Protein AF-A0A7W0P0L6-F1 (afdb_monomer_lite)

Structure (mmCIF, N/CA/C/O backbone):
data_AF-A0A7W0P0L6-F1
#
_entry.id   AF-A0A7W0P0L6-F1
#
loop_
_atom_site.group_PDB
_atom_site.id
_atom_site.type_symbol
_atom_site.label_atom_id
_atom_site.label_alt_id
_atom_site.label_comp_id
_atom_site.label_asym_id
_atom_site.label_entity_id
_atom_site.label_seq_id
_atom_site.pdbx_PDB_ins_code
_atom_site.Cartn_x
_atom_site.Cartn_y
_atom_site.Cartn_z
_atom_site.occupancy
_atom_site.B_iso_or_equiv
_atom_site.auth_seq_id
_atom_site.auth_comp_id
_atom_site.auth_asym_id
_atom_site.auth_atom_id
_atom_site.pdbx_PDB_model_num
ATOM 1 N N . MET A 1 1 ? 26.040 3.432 40.371 1.00 41.19 1 MET A N 1
ATOM 2 C CA . MET A 1 1 ? 26.484 3.345 38.963 1.00 41.19 1 MET A CA 1
ATOM 3 C C . MET A 1 1 ? 25.654 4.321 38.148 1.00 41.19 1 MET A C 1
ATOM 5 O O . MET A 1 1 ? 24.469 4.091 37.972 1.00 41.19 1 MET A O 1
ATOM 9 N N . ALA A 1 2 ? 26.236 5.458 37.769 1.00 37.06 2 ALA A N 1
ATOM 10 C CA . ALA A 1 2 ? 25.543 6.513 37.036 1.00 37.06 2 ALA A CA 1
ATOM 11 C C . ALA A 1 2 ? 25.665 6.261 35.528 1.00 37.06 2 ALA A C 1
ATOM 13 O O . ALA A 1 2 ? 26.764 6.324 34.975 1.00 37.06 2 ALA A O 1
ATOM 14 N N . THR A 1 3 ? 24.550 5.970 34.864 1.00 42.94 3 THR A N 1
ATOM 15 C CA . THR A 1 3 ? 24.496 5.850 33.405 1.00 42.94 3 THR A CA 1
ATOM 16 C C . THR A 1 3 ? 24.569 7.252 32.807 1.00 42.94 3 THR A C 1
ATOM 18 O O . THR A 1 3 ? 23.674 8.075 32.998 1.00 42.94 3 THR A O 1
ATOM 21 N N . ARG A 1 4 ? 25.670 7.560 32.119 1.00 41.03 4 ARG A N 1
ATOM 22 C CA . ARG A 1 4 ? 25.859 8.842 31.434 1.00 41.03 4 ARG A CA 1
ATOM 23 C C . ARG A 1 4 ? 24.852 8.955 30.284 1.00 41.03 4 ARG A C 1
ATOM 25 O O . ARG A 1 4 ? 24.926 8.191 29.329 1.00 41.03 4 ARG A O 1
ATOM 32 N N . ARG A 1 5 ? 23.927 9.918 30.366 1.00 46.56 5 ARG A N 1
ATOM 33 C CA . ARG A 1 5 ? 23.100 10.349 29.228 1.00 46.56 5 ARG A CA 1
ATOM 34 C C . ARG A 1 5 ? 23.983 11.120 28.248 1.00 46.56 5 ARG A C 1
ATOM 36 O O . ARG A 1 5 ? 24.568 12.133 28.623 1.00 46.56 5 ARG A O 1
ATOM 43 N N . ALA A 1 6 ? 24.069 10.660 27.004 1.00 39.25 6 ALA A N 1
ATOM 44 C CA . ALA A 1 6 ? 24.617 11.466 25.923 1.00 39.25 6 ALA A CA 1
ATOM 45 C C . ALA A 1 6 ? 23.582 12.544 25.562 1.00 39.25 6 ALA A C 1
ATOM 47 O O . ALA A 1 6 ? 22.566 12.258 24.937 1.00 39.25 6 ALA A O 1
ATOM 48 N N . ILE A 1 7 ? 23.810 13.776 26.017 1.00 40.91 7 ILE A N 1
ATOM 49 C CA . ILE A 1 7 ? 23.024 14.943 25.612 1.00 40.91 7 ILE A CA 1
ATOM 50 C C . ILE A 1 7 ? 23.714 15.522 24.377 1.00 40.91 7 ILE A C 1
ATOM 52 O O . ILE A 1 7 ? 24.745 16.181 24.496 1.00 40.91 7 ILE A O 1
ATOM 56 N N . VAL A 1 8 ? 23.164 15.273 23.188 1.00 44.16 8 VAL A N 1
ATOM 57 C CA . VAL A 1 8 ? 23.519 16.058 22.000 1.00 44.16 8 VAL A CA 1
ATOM 58 C C . VAL A 1 8 ? 22.705 17.347 22.067 1.00 44.16 8 VAL A C 1
ATOM 60 O O . VAL A 1 8 ? 21.504 17.360 21.817 1.00 44.16 8 VAL A O 1
ATOM 63 N N . SER A 1 9 ? 23.364 18.426 22.484 1.00 35.34 9 SER A N 1
ATOM 64 C CA . SER A 1 9 ? 22.793 19.770 22.497 1.00 35.34 9 SER A CA 1
ATOM 65 C C . SER A 1 9 ? 22.875 20.361 21.090 1.00 35.34 9 SER A C 1
ATOM 67 O O . SER A 1 9 ? 23.958 20.708 20.622 1.00 35.3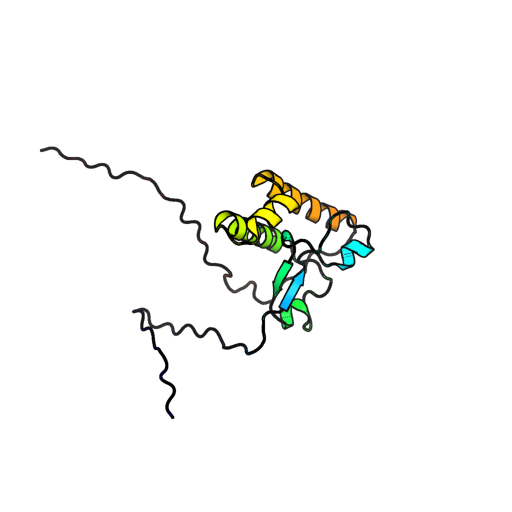4 9 SER A O 1
ATOM 69 N N . THR A 1 10 ? 21.741 20.473 20.401 1.00 48.41 10 THR A N 1
ATOM 70 C CA . THR A 1 10 ? 21.606 21.344 19.225 1.00 48.41 10 THR A CA 1
ATOM 71 C C . THR A 1 10 ? 20.857 22.612 19.616 1.00 48.41 10 THR A C 1
ATOM 73 O O . THR A 1 10 ? 19.884 22.550 20.364 1.00 48.41 10 THR A O 1
ATOM 76 N N . ALA A 1 11 ? 21.300 23.754 19.083 1.00 48.34 11 ALA A N 1
ATOM 77 C CA . ALA A 1 11 ? 20.990 25.131 19.494 1.00 48.34 11 ALA A CA 1
ATOM 78 C C . ALA A 1 11 ? 19.527 25.613 19.336 1.00 48.34 11 ALA A C 1
ATOM 80 O O . ALA A 1 11 ? 19.263 26.811 19.320 1.00 48.34 11 ALA A O 1
ATOM 81 N N . THR A 1 12 ? 18.551 24.714 19.252 1.00 52.59 12 THR A N 1
ATOM 82 C CA . THR A 1 12 ? 17.135 25.066 19.381 1.00 52.59 12 THR A CA 1
ATOM 83 C C . THR A 1 12 ? 16.553 24.158 20.450 1.00 52.59 12 THR A C 1
ATOM 85 O O . THR A 1 12 ? 16.443 22.956 20.244 1.00 52.59 12 THR A O 1
ATOM 88 N N . GLY A 1 13 ? 16.268 24.716 21.629 1.00 40.94 13 GLY A N 1
ATOM 89 C CA . GLY A 1 13 ? 15.836 23.996 22.830 1.00 40.94 13 GLY A CA 1
ATOM 90 C C . GLY A 1 13 ? 14.493 23.275 22.688 1.00 40.94 13 GLY A C 1
ATOM 91 O O . GLY A 1 13 ? 13.517 23.632 23.338 1.00 40.94 13 GLY A O 1
ATOM 92 N N . ARG A 1 14 ? 14.441 22.232 21.863 1.00 38.25 14 ARG A N 1
ATOM 93 C CA . ARG A 1 14 ? 13.380 21.234 21.825 1.00 38.25 14 ARG A CA 1
ATOM 94 C C . ARG A 1 14 ? 14.016 19.874 22.061 1.00 38.25 14 ARG A C 1
ATOM 96 O O . ARG A 1 14 ? 14.639 19.291 21.181 1.00 38.25 14 ARG A O 1
ATOM 103 N N . SER A 1 15 ? 13.859 19.411 23.296 1.00 32.94 15 SER A N 1
ATOM 104 C CA . SER A 1 15 ? 14.069 18.025 23.695 1.00 32.94 15 SER A CA 1
ATOM 105 C C . SER A 1 15 ? 13.105 17.152 22.899 1.00 32.94 15 SER A C 1
ATOM 107 O O . SER A 1 15 ? 11.915 17.104 23.203 1.00 32.94 15 SER A O 1
ATOM 109 N N . TRP A 1 16 ? 13.607 16.477 21.871 1.00 38.62 16 TRP A N 1
ATOM 110 C CA . TRP A 1 16 ? 12.869 15.407 21.216 1.00 38.62 16 TRP A CA 1
ATOM 111 C C . TRP A 1 16 ? 13.060 14.136 22.029 1.00 38.62 16 TRP A C 1
ATOM 113 O O . TRP A 1 16 ? 14.073 13.451 21.917 1.00 38.62 16 TRP A O 1
ATOM 123 N N . SER A 1 17 ? 12.079 13.837 22.871 1.00 35.94 17 SER A N 1
ATOM 124 C CA . SER A 1 17 ? 11.915 12.494 23.405 1.00 35.94 17 SER A CA 1
ATOM 125 C C . SER A 1 17 ? 11.219 11.684 22.315 1.00 35.94 17 SER A C 1
ATOM 127 O O . SER A 1 17 ? 10.027 11.874 22.082 1.00 35.94 17 SER A O 1
ATOM 129 N N . VAL A 1 18 ? 11.935 10.782 21.641 1.00 46.16 18 VAL A N 1
ATOM 130 C CA . VAL A 1 18 ? 11.270 9.559 21.180 1.00 46.16 18 VAL A CA 1
ATOM 131 C C . VAL A 1 18 ? 10.850 8.892 22.486 1.00 46.16 18 VAL A C 1
ATOM 133 O O . VAL A 1 18 ? 11.738 8.624 23.299 1.00 46.16 18 VAL A O 1
ATOM 136 N N . PRO A 1 19 ? 9.552 8.744 22.808 1.00 44.56 19 PRO A N 1
ATOM 137 C CA . PRO A 1 19 ? 9.210 7.928 23.955 1.00 44.56 19 PRO A CA 1
ATOM 138 C C . PRO A 1 19 ? 9.854 6.571 23.688 1.00 44.56 19 PRO A C 1
ATOM 140 O O . PRO A 1 19 ? 9.612 5.982 22.633 1.00 44.56 19 PRO A O 1
ATOM 143 N N . ASP A 1 20 ? 10.717 6.120 24.599 1.00 48.81 20 ASP A N 1
ATOM 144 C CA . ASP A 1 20 ? 11.099 4.718 24.703 1.00 48.81 20 ASP A CA 1
ATOM 145 C C . ASP A 1 20 ? 9.787 3.950 24.870 1.00 48.81 20 ASP A C 1
ATOM 147 O O . ASP A 1 20 ? 9.310 3.736 25.981 1.00 48.81 20 ASP A O 1
ATOM 151 N N . SER A 1 21 ? 9.117 3.639 23.764 1.00 46.72 21 SER A N 1
ATOM 152 C CA . SER A 1 21 ? 7.988 2.733 23.765 1.00 46.72 21 SER A CA 1
ATOM 153 C C . SER A 1 21 ? 8.625 1.346 23.817 1.00 46.72 21 SER A C 1
ATOM 155 O O . SER A 1 21 ? 9.299 0.948 22.868 1.00 46.72 21 SER A O 1
ATOM 157 N N . PRO A 1 22 ? 8.508 0.612 24.936 1.00 53.41 22 PRO A N 1
ATOM 158 C CA . PRO A 1 22 ? 9.216 -0.653 25.138 1.00 53.41 22 PRO A CA 1
ATOM 159 C C . PRO A 1 22 ? 8.608 -1.802 24.318 1.00 53.41 22 PRO A C 1
ATOM 161 O O . PRO A 1 22 ? 8.839 -2.967 24.626 1.00 53.41 22 PRO A O 1
ATOM 164 N N . GLN A 1 23 ? 7.786 -1.496 23.313 1.00 60.50 23 GLN A N 1
ATOM 165 C CA . GLN A 1 23 ? 7.085 -2.476 22.502 1.00 60.50 23 GLN A CA 1
ATOM 166 C C . GLN A 1 23 ? 7.559 -2.338 21.055 1.00 60.50 23 GLN A C 1
ATOM 168 O O . GLN A 1 23 ? 7.501 -1.231 20.512 1.00 60.50 23 GLN A O 1
ATOM 173 N N . PRO A 1 24 ? 8.047 -3.424 20.429 1.00 70.06 24 PRO A N 1
ATOM 174 C CA . PRO A 1 24 ? 8.407 -3.392 19.021 1.00 70.06 24 PRO A CA 1
ATOM 175 C C . PRO A 1 24 ? 7.187 -2.982 18.192 1.00 70.06 24 PRO A C 1
ATOM 177 O O . PRO A 1 24 ? 6.052 -3.315 18.538 1.00 70.06 24 PRO A O 1
ATOM 180 N N . ALA A 1 25 ? 7.425 -2.246 17.106 1.00 84.88 25 ALA A N 1
ATOM 181 C CA . ALA A 1 25 ? 6.373 -1.953 16.143 1.00 84.88 25 ALA A CA 1
ATOM 182 C C . ALA A 1 25 ? 5.778 -3.269 15.625 1.00 84.88 25 ALA A C 1
ATOM 184 O O . ALA A 1 25 ? 6.511 -4.220 15.340 1.00 84.88 25 ALA A O 1
ATOM 185 N N . ASP A 1 26 ? 4.456 -3.308 15.493 1.00 90.00 26 ASP A N 1
ATOM 186 C CA . ASP A 1 26 ? 3.796 -4.424 14.841 1.00 90.00 26 ASP A CA 1
ATOM 187 C C . ASP A 1 26 ? 4.024 -4.328 13.325 1.00 90.00 26 ASP A C 1
ATOM 189 O O . ASP A 1 26 ? 4.261 -3.255 12.761 1.00 90.00 26 ASP A O 1
ATOM 193 N N . VAL A 1 27 ? 3.918 -5.472 12.661 1.00 92.06 27 VAL A N 1
ATOM 194 C CA . VAL A 1 27 ? 3.892 -5.567 11.205 1.00 92.06 27 VAL A CA 1
ATOM 195 C C . VAL A 1 27 ? 2.440 -5.738 10.770 1.00 92.06 27 VAL A C 1
ATOM 197 O O . VAL A 1 27 ? 1.726 -6.575 11.323 1.00 92.06 27 VAL A O 1
ATOM 200 N N . ASP A 1 28 ? 2.000 -4.946 9.798 1.00 94.19 28 ASP A N 1
ATOM 201 C CA . ASP A 1 28 ? 0.635 -4.982 9.273 1.00 94.19 28 ASP A CA 1
ATOM 202 C C . ASP A 1 28 ? 0.626 -4.969 7.737 1.00 94.19 28 ASP A C 1
ATOM 204 O O . ASP A 1 28 ? 1.556 -4.486 7.090 1.00 94.19 28 ASP A O 1
ATOM 208 N N . HIS A 1 29 ? -0.444 -5.500 7.153 1.00 95.81 29 HIS A N 1
ATOM 209 C CA . HIS A 1 29 ? -0.704 -5.484 5.719 1.00 95.81 29 HIS A CA 1
ATOM 210 C C . HIS A 1 29 ? -1.612 -4.307 5.373 1.00 95.81 29 HIS A C 1
ATOM 212 O O . HIS A 1 29 ? -2.741 -4.257 5.856 1.00 95.81 29 HIS A O 1
ATOM 218 N N . PHE A 1 30 ? -1.178 -3.387 4.508 1.00 96.12 30 PHE A N 1
ATOM 219 C CA . PHE A 1 30 ? -2.000 -2.247 4.087 1.00 96.12 30 PHE A CA 1
ATOM 220 C C . PHE A 1 30 ? -3.347 -2.717 3.518 1.00 96.12 30 PHE A C 1
ATOM 222 O O . PHE A 1 30 ? -4.410 -2.364 4.031 1.00 96.12 30 PHE A O 1
ATOM 229 N N . PHE A 1 31 ? -3.298 -3.574 2.501 1.00 96.12 31 PHE A N 1
ATOM 230 C CA . PHE A 1 31 ? -4.430 -4.356 2.031 1.00 96.12 31 PHE A CA 1
ATOM 231 C C . PHE A 1 31 ? -4.538 -5.600 2.908 1.00 96.12 31 PHE A C 1
ATOM 233 O O . PHE A 1 31 ? -3.645 -6.445 2.886 1.00 96.12 31 PHE A O 1
ATOM 240 N N . SER A 1 32 ? -5.611 -5.706 3.695 1.00 94.31 32 SER A N 1
ATOM 241 C CA . SER A 1 32 ? -5.778 -6.820 4.630 1.00 94.31 32 SER A CA 1
ATOM 242 C C . SER A 1 32 ? -5.792 -8.171 3.910 1.00 94.31 32 SER A C 1
ATOM 244 O O . SER A 1 32 ? -6.490 -8.347 2.912 1.00 94.31 32 SER A O 1
ATOM 246 N N . HIS A 1 33 ? -5.098 -9.157 4.482 1.00 92.19 33 HIS A N 1
ATOM 247 C CA . HIS A 1 33 ? -5.049 -10.536 3.988 1.00 92.19 33 HIS A CA 1
ATOM 248 C C . HIS A 1 33 ? -6.446 -11.182 3.838 1.00 92.19 33 HIS A C 1
ATOM 250 O O . HIS A 1 33 ? -6.633 -12.085 3.025 1.00 92.19 33 HIS A O 1
ATOM 256 N N . VAL A 1 34 ? -7.478 -10.684 4.542 1.00 91.50 34 VAL A N 1
ATOM 257 C CA . VAL A 1 34 ? -8.875 -11.136 4.358 1.00 91.50 34 VAL A CA 1
ATOM 258 C C . VAL A 1 34 ? -9.386 -10.944 2.921 1.00 91.50 34 VAL A C 1
ATOM 260 O O . VAL A 1 34 ? -10.355 -11.577 2.517 1.00 91.50 34 VAL A O 1
ATOM 263 N N . LEU A 1 35 ? -8.756 -10.075 2.127 1.00 93.38 35 LEU A N 1
ATOM 264 C CA . LEU A 1 35 ? -9.089 -9.898 0.716 1.00 93.38 35 LEU A CA 1
ATOM 265 C C . LEU A 1 35 ? -8.748 -11.142 -0.115 1.00 93.38 35 LEU A C 1
ATOM 267 O O . LEU A 1 35 ? -9.487 -11.469 -1.042 1.00 93.38 35 LEU A O 1
ATOM 271 N N . MET A 1 36 ? -7.687 -11.880 0.227 1.00 91.69 36 MET A N 1
ATOM 272 C CA . MET A 1 36 ? -7.298 -13.089 -0.511 1.00 91.69 36 MET A CA 1
ATOM 273 C C . MET A 1 36 ? -8.374 -14.176 -0.417 1.00 91.69 36 MET A C 1
ATOM 275 O O . MET A 1 36 ? -8.697 -14.802 -1.424 1.00 91.69 36 MET A O 1
ATOM 279 N N . SER A 1 37 ? -9.033 -14.330 0.739 1.00 90.25 37 SER A N 1
ATOM 280 C CA . SER A 1 37 ? -10.167 -15.262 0.876 1.00 90.25 37 SER A CA 1
ATOM 281 C C . SER A 1 37 ? -11.415 -14.829 0.097 1.00 90.25 37 SER A C 1
ATOM 283 O O . SER A 1 37 ? -12.330 -15.627 -0.091 1.00 90.25 37 SER A O 1
ATOM 285 N N . ARG A 1 38 ? -11.446 -13.585 -0.398 1.00 90.12 38 ARG A N 1
ATOM 286 C CA . ARG A 1 38 ? -12.502 -13.030 -1.258 1.00 90.12 38 ARG A CA 1
ATOM 287 C C . ARG A 1 38 ? -12.129 -13.024 -2.744 1.00 90.12 38 ARG A C 1
ATOM 289 O O . ARG A 1 38 ? -12.812 -12.381 -3.534 1.00 90.12 38 ARG A O 1
ATOM 296 N N . GLY A 1 39 ? -11.064 -13.729 -3.131 1.00 89.62 39 GLY A N 1
ATOM 297 C CA . GLY A 1 39 ? -10.648 -13.857 -4.529 1.00 89.62 39 GLY A CA 1
ATOM 298 C C . GLY A 1 39 ? -9.821 -12.682 -5.051 1.00 89.62 39 GLY A C 1
ATOM 299 O O . GLY A 1 39 ? -9.792 -12.447 -6.258 1.00 89.62 39 GLY A O 1
ATOM 300 N N . PHE A 1 40 ? -9.153 -11.930 -4.169 1.00 93.00 40 PHE A N 1
ATOM 301 C CA . PHE A 1 40 ? -8.236 -10.878 -4.600 1.00 93.00 40 PHE A CA 1
ATOM 302 C C . PHE A 1 40 ? -7.083 -11.478 -5.432 1.00 93.00 40 PHE A C 1
ATOM 304 O O . PHE A 1 40 ? -6.419 -12.403 -4.966 1.00 93.00 40 PHE A O 1
ATOM 311 N N . PRO A 1 41 ? -6.819 -10.980 -6.654 1.00 90.75 41 PRO A N 1
ATOM 312 C CA . PRO A 1 41 ? -5.973 -11.669 -7.634 1.00 90.75 41 PRO A CA 1
ATOM 313 C C . PRO A 1 41 ? -4.472 -11.372 -7.483 1.00 90.75 41 PRO A C 1
ATOM 315 O O . PRO A 1 41 ? -3.693 -11.643 -8.395 1.00 90.75 41 PRO A O 1
ATOM 318 N N . VAL A 1 42 ? -4.063 -10.760 -6.372 1.00 92.81 42 VAL A N 1
ATOM 319 C CA . VAL A 1 42 ? -2.681 -10.347 -6.110 1.00 92.81 42 VAL A CA 1
ATOM 320 C C . VAL A 1 42 ? -2.254 -10.913 -4.767 1.00 92.81 42 VAL A C 1
ATOM 322 O O . VAL A 1 42 ? -3.015 -10.862 -3.803 1.00 92.81 42 VAL A O 1
ATOM 325 N N . ASP A 1 43 ? -1.024 -11.411 -4.708 1.00 94.62 43 ASP A N 1
ATOM 326 C CA . ASP A 1 43 ? -0.395 -11.838 -3.464 1.00 94.62 43 ASP A CA 1
ATOM 327 C C . ASP A 1 43 ? -0.179 -10.635 -2.526 1.00 94.62 43 ASP A C 1
ATOM 329 O O . ASP A 1 43 ? 0.595 -9.713 -2.827 1.00 94.62 43 ASP A O 1
ATOM 333 N N . LEU A 1 44 ? -0.907 -10.636 -1.406 1.00 96.50 44 LEU A N 1
ATOM 334 C CA . LEU A 1 44 ? -0.870 -9.575 -0.404 1.00 96.50 44 LEU A CA 1
ATOM 335 C C . LEU A 1 44 ? 0.247 -9.761 0.626 1.00 96.50 44 LEU A C 1
ATOM 337 O O . LEU A 1 44 ? 0.526 -8.798 1.338 1.00 96.50 44 LEU A O 1
ATOM 341 N N . ASP A 1 45 ? 0.934 -10.907 0.650 1.00 96.25 45 ASP A N 1
ATOM 342 C CA . ASP A 1 45 ? 2.101 -11.142 1.517 1.00 96.25 45 ASP A CA 1
ATOM 343 C C . ASP A 1 45 ? 3.382 -10.501 0.949 1.00 96.25 45 ASP A C 1
ATOM 345 O O . ASP A 1 45 ? 4.467 -10.538 1.540 1.00 96.25 45 ASP A O 1
ATOM 349 N N . GLY A 1 46 ? 3.275 -9.870 -0.224 1.00 97.06 46 GLY A N 1
ATOM 350 C CA . GLY A 1 46 ? 4.363 -9.133 -0.841 1.00 97.06 46 GLY A CA 1
ATOM 351 C C . GLY A 1 46 ? 4.844 -7.961 0.020 1.00 97.06 46 GLY A C 1
ATOM 352 O O . GLY A 1 46 ? 4.065 -7.192 0.576 1.00 97.06 46 GLY A O 1
ATOM 353 N N . VAL A 1 47 ? 6.161 -7.741 0.038 1.00 97.38 47 VAL A N 1
ATOM 354 C CA . VAL A 1 47 ? 6.839 -6.664 0.789 1.00 97.38 47 VAL A CA 1
ATOM 355 C C . VAL A 1 47 ? 6.306 -5.267 0.446 1.00 97.38 47 VAL A C 1
ATOM 357 O O . VAL A 1 47 ? 6.405 -4.336 1.248 1.00 97.38 47 VAL A O 1
ATOM 360 N N . TRP A 1 48 ? 5.744 -5.112 -0.753 1.00 98.31 48 TRP A N 1
ATOM 361 C CA . TRP A 1 48 ? 5.088 -3.889 -1.201 1.00 98.31 48 TRP A CA 1
ATOM 362 C C . TRP A 1 48 ? 3.860 -3.511 -0.357 1.00 98.31 48 TRP A C 1
ATOM 364 O O . TRP A 1 48 ? 3.502 -2.336 -0.335 1.00 98.31 48 TRP A O 1
ATOM 374 N N . ASN A 1 49 ? 3.235 -4.482 0.315 1.00 98.25 49 ASN A N 1
ATOM 375 C CA . ASN A 1 49 ? 2.004 -4.342 1.090 1.00 98.25 49 ASN A CA 1
ATOM 376 C C . ASN A 1 49 ? 2.244 -4.340 2.613 1.00 98.25 49 ASN A C 1
ATOM 378 O O . ASN A 1 49 ? 1.308 -4.129 3.378 1.00 98.25 49 ASN A O 1
ATOM 382 N N . VAL A 1 50 ? 3.480 -4.567 3.066 1.00 95.62 50 VAL A N 1
ATOM 383 C CA . VAL A 1 50 ? 3.817 -4.715 4.489 1.00 95.6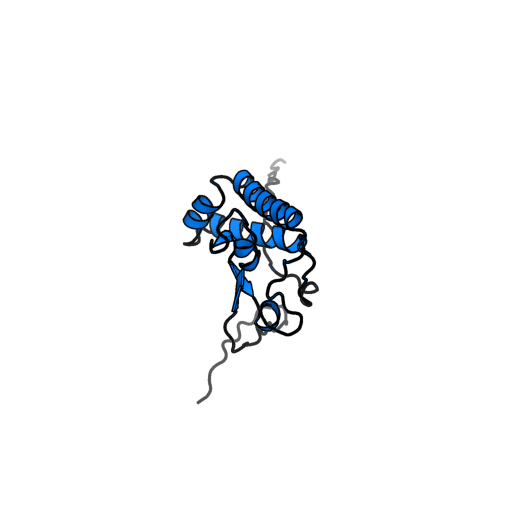2 50 VAL A CA 1
ATOM 384 C C . VAL A 1 50 ? 4.345 -3.400 5.072 1.00 95.62 50 VAL A C 1
ATOM 386 O O . VAL A 1 50 ? 5.301 -2.812 4.553 1.00 95.62 50 VAL A O 1
ATOM 389 N N . VAL A 1 51 ? 3.747 -2.947 6.177 1.00 94.00 51 VAL A N 1
ATOM 390 C CA . VAL A 1 51 ? 4.057 -1.684 6.865 1.00 94.00 51 VAL A CA 1
ATOM 391 C C . VAL A 1 51 ? 4.316 -1.897 8.357 1.00 94.00 51 VAL A C 1
ATOM 393 O O . VAL A 1 51 ? 3.860 -2.872 8.949 1.00 94.00 51 VAL A O 1
ATOM 396 N N . LEU A 1 52 ? 5.053 -0.968 8.969 1.00 91.38 52 LEU A N 1
ATOM 397 C CA . LEU A 1 52 ? 5.169 -0.896 10.424 1.00 91.38 52 LEU A CA 1
ATOM 398 C C . LEU A 1 52 ? 3.976 -0.124 10.985 1.00 91.38 52 LEU A C 1
ATOM 400 O O . LEU A 1 52 ? 3.624 0.933 10.458 1.00 91.38 52 LEU A O 1
ATOM 404 N N . ALA A 1 53 ? 3.388 -0.633 12.060 1.00 88.69 53 ALA A N 1
ATOM 405 C CA . ALA A 1 53 ? 2.227 -0.046 12.707 1.00 88.69 53 ALA A CA 1
ATOM 406 C C . ALA A 1 53 ? 2.389 -0.040 14.230 1.00 88.69 53 ALA A C 1
ATOM 408 O O . ALA A 1 53 ? 3.042 -0.905 14.818 1.00 88.69 53 ALA A O 1
ATOM 409 N N . CYS A 1 54 ? 1.769 0.938 14.891 1.00 87.00 54 CYS A N 1
ATOM 410 C CA . CYS A 1 54 ? 1.643 0.897 16.340 1.00 87.00 54 CYS A CA 1
ATOM 411 C C . CYS A 1 54 ? 0.693 -0.242 16.746 1.00 87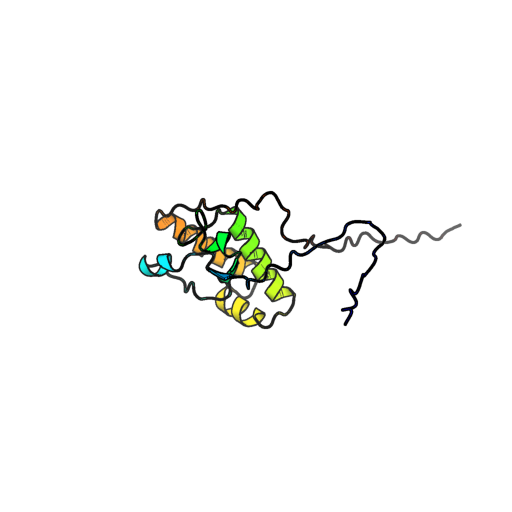.00 54 CYS A C 1
ATOM 413 O O . CYS A 1 54 ? -0.218 -0.588 15.989 1.00 87.00 54 CYS A O 1
ATOM 415 N N . ARG A 1 55 ? 0.875 -0.814 17.942 1.00 87.75 55 ARG A N 1
ATOM 416 C CA . ARG A 1 55 ? 0.019 -1.909 18.428 1.00 87.75 55 ARG A CA 1
ATOM 417 C C . ARG A 1 55 ? -1.460 -1.529 18.407 1.00 87.75 55 ARG A C 1
ATOM 419 O O . ARG A 1 55 ? -2.288 -2.296 17.923 1.00 87.75 55 ARG A O 1
ATOM 426 N N . ASP A 1 56 ? -1.770 -0.326 18.881 1.00 87.94 56 ASP A N 1
ATOM 427 C CA . ASP A 1 56 ? -3.149 0.154 18.972 1.00 87.94 56 ASP A CA 1
ATOM 428 C C . ASP A 1 56 ? -3.732 0.442 17.574 1.00 87.94 56 ASP A C 1
ATOM 430 O O . ASP A 1 56 ? -4.891 0.149 17.302 1.00 87.94 56 ASP A O 1
ATOM 434 N N . CYS A 1 57 ? -2.887 0.896 16.644 1.00 88.44 57 CYS A N 1
ATOM 435 C CA . CYS A 1 57 ? -3.216 1.143 15.244 1.00 88.44 57 CYS A CA 1
ATOM 436 C C . CYS A 1 57 ? -3.533 -0.156 14.500 1.00 88.44 57 CYS A C 1
ATOM 438 O O . CYS A 1 57 ? -4.436 -0.175 13.676 1.00 88.44 57 CYS A O 1
ATOM 440 N N . ASN A 1 58 ? -2.774 -1.226 14.751 1.00 91.06 58 ASN A N 1
ATOM 441 C CA . ASN A 1 58 ? -2.936 -2.503 14.062 1.00 91.06 58 ASN A CA 1
ATOM 442 C C . ASN A 1 58 ? -4.083 -3.327 14.668 1.00 91.06 58 ASN A C 1
ATOM 444 O O . ASN A 1 58 ? -5.012 -3.727 13.969 1.00 91.06 58 ASN A O 1
ATOM 448 N N . ARG A 1 59 ? -4.033 -3.554 15.987 1.00 89.19 59 ARG A N 1
ATOM 449 C CA . ARG A 1 59 ? -4.866 -4.538 16.701 1.00 89.19 59 ARG A CA 1
ATOM 450 C C . ARG A 1 59 ? -5.483 -4.030 18.010 1.00 89.19 59 ARG A C 1
ATOM 452 O O . ARG A 1 59 ? -5.962 -4.846 18.792 1.00 89.19 59 ARG A O 1
ATOM 459 N N . GLY A 1 60 ? -5.434 -2.725 18.279 1.00 87.38 60 GLY A N 1
ATOM 460 C CA . GLY A 1 60 ? -6.138 -2.117 19.412 1.00 87.38 60 GLY A CA 1
ATOM 461 C C . GLY A 1 60 ? -7.605 -1.830 19.108 1.00 87.38 60 GLY A C 1
ATOM 462 O O . GLY A 1 60 ? -8.068 -1.995 17.977 1.00 87.38 60 GLY A O 1
ATOM 463 N N . ASP A 1 61 ? -8.334 -1.364 20.119 1.00 87.88 61 ASP A N 1
ATOM 464 C CA . ASP A 1 61 ? -9.724 -0.935 19.963 1.00 87.88 61 ASP A CA 1
ATOM 465 C C . ASP A 1 61 ? -9.812 0.247 18.986 1.00 87.88 61 ASP A C 1
ATOM 467 O O . ASP A 1 61 ? -9.148 1.269 19.156 1.00 87.88 61 ASP A O 1
ATOM 471 N N . GLY A 1 62 ? -10.610 0.096 17.924 1.00 85.94 62 GLY A N 1
ATOM 472 C CA . GLY A 1 62 ? -10.671 1.067 16.822 1.00 85.94 62 GLY A CA 1
ATOM 473 C C . GLY A 1 62 ? -9.468 1.032 15.865 1.00 85.94 62 GLY A C 1
ATOM 474 O O . GLY A 1 62 ? -9.391 1.842 14.937 1.00 85.94 62 GLY A O 1
ATOM 475 N N . GLY A 1 63 ? -8.540 0.092 16.057 1.00 89.19 63 GLY A N 1
ATOM 476 C CA . GLY A 1 63 ? -7.440 -0.183 15.141 1.00 89.19 63 GLY A CA 1
ATOM 477 C C . GLY A 1 63 ? -7.913 -0.731 13.793 1.00 89.19 63 GLY A C 1
ATOM 478 O O . GLY A 1 63 ? -9.089 -1.031 13.581 1.00 89.19 63 GLY A O 1
ATOM 479 N N . LYS A 1 64 ? -6.976 -0.849 12.856 1.00 92.06 64 LYS A N 1
ATOM 480 C CA . LYS A 1 64 ? -7.243 -1.252 11.480 1.00 92.06 64 LYS A CA 1
ATOM 481 C C . LYS A 1 64 ? -7.798 -2.663 11.404 1.00 92.06 64 LYS A C 1
ATOM 483 O O . LYS A 1 64 ? -8.773 -2.885 10.694 1.00 92.06 64 LYS A O 1
ATOM 488 N N . MET A 1 65 ? -7.192 -3.619 12.106 1.00 91.62 65 MET A N 1
ATOM 489 C CA . MET A 1 65 ? -7.537 -5.037 12.015 1.00 91.62 65 MET A CA 1
ATOM 490 C C . MET A 1 65 ? -7.627 -5.489 10.538 1.00 91.62 65 MET A C 1
ATOM 492 O O . MET A 1 65 ? -6.644 -5.455 9.793 1.00 91.62 65 MET A O 1
ATOM 496 N N . SER A 1 66 ? -8.824 -5.876 10.088 1.00 91.69 66 SER A N 1
ATOM 497 C CA . SER A 1 66 ? -9.124 -6.275 8.711 1.00 91.69 66 SER A CA 1
ATOM 498 C C . SER A 1 66 ? -9.694 -5.158 7.830 1.00 91.69 66 SER A C 1
ATOM 500 O O . SER A 1 66 ? -9.946 -5.387 6.646 1.00 91.69 66 SER A O 1
ATOM 502 N N . ALA A 1 67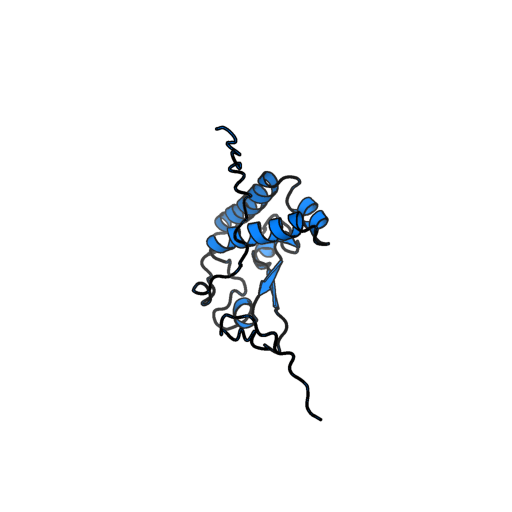 ? -9.899 -3.959 8.381 1.00 92.19 67 ALA A N 1
ATOM 503 C CA . ALA A 1 67 ? -10.345 -2.800 7.627 1.00 92.19 67 ALA A CA 1
ATOM 504 C C . ALA A 1 67 ? -9.280 -2.351 6.621 1.00 92.19 67 ALA A C 1
ATOM 506 O O . ALA A 1 67 ? -8.081 -2.618 6.764 1.00 92.19 67 ALA A O 1
ATOM 507 N N . ILE A 1 68 ? -9.733 -1.643 5.591 1.00 92.69 68 ILE A N 1
ATOM 508 C CA . ILE A 1 68 ? -8.855 -1.076 4.574 1.00 92.69 68 ILE A CA 1
ATOM 509 C C . ILE A 1 68 ? -8.620 0.404 4.904 1.00 92.69 68 ILE A C 1
ATOM 511 O O . ILE A 1 68 ? -9.597 1.129 5.131 1.00 92.69 68 ILE A O 1
ATOM 515 N N . PRO A 1 69 ? -7.355 0.872 4.939 1.00 93.19 69 PRO A N 1
ATOM 516 C CA . PRO A 1 69 ? -7.038 2.282 5.136 1.00 93.19 69 PRO A CA 1
ATOM 517 C C . PRO A 1 69 ? -7.744 3.186 4.128 1.00 93.19 69 PRO A C 1
ATOM 519 O O . PRO A 1 69 ? -7.996 2.784 2.996 1.00 93.19 69 PRO A O 1
ATOM 522 N N . ALA A 1 70 ? -7.982 4.441 4.502 1.00 90.62 70 ALA A N 1
ATOM 523 C CA . ALA A 1 70 ? -8.411 5.477 3.569 1.00 90.62 70 ALA A CA 1
ATOM 524 C C . ALA A 1 70 ? -7.413 5.674 2.409 1.00 90.62 70 ALA A C 1
ATOM 526 O O . ALA A 1 70 ? -6.200 5.525 2.577 1.00 90.62 70 ALA A O 1
ATOM 527 N N . SER A 1 71 ? -7.913 6.106 1.246 1.00 89.00 71 SER A N 1
ATOM 528 C CA . SER A 1 71 ? -7.112 6.300 0.021 1.00 89.00 71 SER A CA 1
ATOM 529 C C . SER A 1 71 ? -5.905 7.223 0.203 1.00 89.00 71 SER A C 1
ATOM 531 O O . SER A 1 71 ? -4.884 7.029 -0.448 1.00 89.00 71 SER A O 1
ATOM 533 N N . THR A 1 72 ? -5.966 8.173 1.139 1.00 88.50 72 THR A N 1
ATOM 534 C CA . THR A 1 72 ? -4.837 9.051 1.487 1.00 88.50 72 THR A CA 1
ATOM 535 C C . THR A 1 72 ? -3.592 8.283 1.940 1.00 88.50 72 THR A C 1
ATOM 537 O O . THR A 1 72 ? -2.476 8.763 1.761 1.00 88.50 72 THR A O 1
ATOM 540 N N . PHE A 1 73 ? -3.751 7.083 2.508 1.00 91.56 73 PHE A N 1
ATOM 541 C CA . PHE A 1 73 ? -2.625 6.240 2.911 1.00 91.56 73 PHE A CA 1
ATOM 542 C C . PHE A 1 73 ? -2.030 5.437 1.743 1.00 91.56 73 PHE A C 1
ATOM 544 O O . PHE A 1 73 ? -0.887 4.991 1.844 1.00 91.56 73 PHE A O 1
ATOM 551 N N . LEU A 1 74 ? -2.743 5.284 0.619 1.00 93.81 74 LEU A N 1
ATOM 552 C CA . LEU A 1 74 ? -2.214 4.602 -0.569 1.00 93.81 74 LEU A CA 1
ATOM 553 C C . LEU A 1 74 ? -1.018 5.364 -1.157 1.00 93.81 74 LEU A C 1
ATOM 555 O O . LEU A 1 74 ? -0.018 4.760 -1.549 1.00 93.81 74 LEU A O 1
ATOM 559 N N . ASP A 1 75 ? -1.085 6.696 -1.160 1.00 91.38 75 ASP A N 1
ATOM 560 C CA . ASP A 1 75 ? 0.029 7.537 -1.599 1.00 91.38 75 ASP A CA 1
ATOM 561 C C . ASP A 1 75 ? 1.235 7.430 -0.664 1.00 91.38 75 ASP A C 1
ATOM 563 O O . ASP A 1 75 ? 2.374 7.408 -1.132 1.00 91.38 75 ASP A O 1
ATOM 567 N N . GLN A 1 76 ? 1.005 7.292 0.643 1.00 92.44 76 GLN A N 1
ATOM 568 C CA . GLN A 1 76 ? 2.079 7.071 1.613 1.00 92.44 76 GLN A CA 1
ATOM 569 C C . GLN A 1 76 ? 2.745 5.705 1.409 1.00 92.44 76 GLN A C 1
ATOM 571 O O . GLN A 1 76 ? 3.974 5.625 1.401 1.00 92.44 76 GLN A O 1
ATOM 576 N N . LEU A 1 77 ? 1.958 4.650 1.161 1.00 96.19 77 LEU A N 1
ATOM 577 C CA . LEU A 1 77 ? 2.476 3.324 0.813 1.00 96.19 77 LEU A CA 1
ATOM 578 C C . LEU A 1 77 ? 3.359 3.392 -0.439 1.00 96.19 77 LEU A C 1
ATOM 580 O O . LEU A 1 77 ? 4.484 2.886 -0.444 1.00 96.19 77 LEU A O 1
ATOM 584 N N . ARG A 1 78 ? 2.877 4.075 -1.486 1.00 96.81 78 ARG A N 1
ATOM 585 C CA . ARG A 1 78 ? 3.641 4.302 -2.717 1.00 96.81 78 ARG A CA 1
ATOM 586 C C . ARG A 1 78 ? 4.953 5.026 -2.426 1.00 96.81 78 ARG A C 1
ATOM 588 O O . ARG A 1 78 ? 6.002 4.556 -2.853 1.00 96.81 78 ARG A O 1
ATOM 595 N N . LEU A 1 79 ? 4.910 6.149 -1.707 1.00 95.31 79 LEU A N 1
ATOM 596 C CA . LEU A 1 79 ? 6.097 6.944 -1.378 1.00 95.31 79 LEU A CA 1
ATOM 597 C C . LEU A 1 79 ? 7.121 6.145 -0.572 1.00 95.31 79 LEU A C 1
ATOM 599 O O . LEU A 1 79 ? 8.307 6.201 -0.887 1.00 95.31 79 LEU A O 1
ATOM 603 N N . ARG A 1 80 ? 6.679 5.357 0.412 1.00 96.12 80 ARG A N 1
ATOM 604 C CA . ARG A 1 80 ? 7.555 4.458 1.172 1.00 96.12 80 ARG A CA 1
ATOM 605 C C . ARG A 1 80 ? 8.218 3.428 0.262 1.00 96.12 80 ARG A C 1
ATOM 607 O O . ARG A 1 80 ? 9.420 3.200 0.376 1.00 96.12 80 ARG A O 1
ATOM 614 N N . ASN A 1 81 ? 7.452 2.792 -0.625 1.00 98.12 81 ASN A N 1
ATOM 615 C CA . ASN A 1 81 ? 7.982 1.768 -1.528 1.00 98.12 81 ASN A CA 1
ATOM 616 C C . ASN A 1 81 ? 8.994 2.363 -2.510 1.00 98.12 81 ASN A C 1
ATOM 618 O O . ASN A 1 81 ? 10.066 1.789 -2.701 1.00 98.12 81 ASN A O 1
ATOM 622 N N . GLU A 1 82 ? 8.702 3.542 -3.064 1.00 98.06 82 GLU A N 1
ATOM 623 C CA . GLU A 1 82 ? 9.669 4.286 -3.869 1.00 98.06 82 GLU A CA 1
ATOM 624 C C . GLU A 1 82 ? 10.913 4.619 -3.043 1.00 98.06 82 GLU A C 1
ATOM 626 O O . GLU A 1 82 ? 12.021 4.304 -3.462 1.00 98.06 82 GLU A O 1
ATOM 631 N N . TYR A 1 83 ? 10.764 5.167 -1.839 1.00 97.25 83 TYR A N 1
ATOM 632 C CA . TYR A 1 83 ? 11.903 5.508 -0.990 1.00 97.25 83 TYR A CA 1
ATOM 633 C C . TYR A 1 83 ? 12.845 4.316 -0.761 1.00 97.25 83 TYR A C 1
ATOM 635 O O . TYR A 1 83 ? 14.057 4.467 -0.911 1.00 97.25 83 TYR A O 1
ATOM 643 N N . LEU A 1 84 ? 12.323 3.117 -0.477 1.00 97.31 84 LEU A N 1
ATOM 644 C CA . LEU A 1 84 ? 13.150 1.910 -0.341 1.00 97.31 84 LEU A CA 1
ATOM 645 C C . LEU A 1 84 ? 13.883 1.520 -1.632 1.00 97.31 84 LEU A C 1
ATOM 647 O O . LEU A 1 84 ? 15.023 1.059 -1.580 1.00 97.31 84 LEU A O 1
ATOM 651 N N . ILE A 1 85 ? 13.252 1.708 -2.790 1.00 97.94 85 ILE A N 1
ATOM 652 C CA . ILE A 1 85 ? 13.883 1.454 -4.089 1.00 97.94 85 ILE A CA 1
ATOM 653 C C . ILE A 1 85 ? 15.008 2.466 -4.346 1.00 97.94 85 ILE A C 1
ATOM 655 O O . ILE A 1 85 ? 16.128 2.077 -4.687 1.00 97.94 85 ILE A O 1
ATOM 659 N N . TRP A 1 86 ? 14.724 3.758 -4.172 1.00 97.44 86 TRP A N 1
ATOM 660 C CA . TRP A 1 86 ? 15.650 4.857 -4.460 1.00 97.44 86 TRP A CA 1
ATOM 661 C C . TRP A 1 86 ? 16.844 4.888 -3.496 1.00 97.44 86 TRP A C 1
ATOM 663 O O . TRP A 1 86 ? 17.971 5.154 -3.911 1.00 97.44 86 TRP A O 1
ATOM 673 N N . SER A 1 87 ? 16.626 4.543 -2.226 1.00 96.38 87 SER A N 1
ATOM 674 C CA . SER A 1 87 ? 17.670 4.473 -1.192 1.00 96.38 87 SER A CA 1
ATOM 675 C C . SER A 1 87 ? 18.544 3.214 -1.255 1.00 96.38 87 SER A C 1
ATOM 677 O O . SER A 1 87 ? 19.414 3.050 -0.407 1.00 96.38 87 SER A O 1
ATOM 679 N N . HIS A 1 88 ? 18.358 2.340 -2.254 1.00 95.19 88 HIS A N 1
ATOM 680 C CA . HIS A 1 88 ? 19.104 1.080 -2.387 1.00 95.19 88 HIS A CA 1
ATOM 681 C C . HIS A 1 88 ? 18.931 0.137 -1.189 1.00 95.19 88 HIS A C 1
ATOM 683 O O . HIS A 1 88 ? 19.843 -0.605 -0.826 1.00 95.19 88 HIS A O 1
ATOM 689 N N . HIS A 1 89 ? 17.741 0.134 -0.585 1.00 97.38 89 HIS A N 1
ATOM 690 C CA . HIS A 1 89 ? 17.425 -0.793 0.492 1.00 97.38 89 HIS A CA 1
ATOM 691 C C . HIS A 1 89 ? 17.550 -2.252 0.002 1.00 97.38 89 HIS A C 1
ATOM 693 O O . HIS A 1 89 ? 17.178 -2.528 -1.141 1.00 97.38 89 HIS A O 1
ATOM 699 N N . PRO A 1 90 ? 17.938 -3.226 0.851 1.00 98.31 90 PRO A N 1
ATOM 700 C CA . PRO A 1 90 ? 17.990 -4.651 0.482 1.00 98.31 90 PRO A CA 1
ATOM 701 C C . PRO A 1 90 ? 16.695 -5.238 -0.116 1.00 98.31 90 PRO A C 1
ATOM 703 O O . PRO A 1 90 ? 16.708 -6.295 -0.736 1.00 98.31 90 PRO A O 1
ATOM 706 N N . LEU A 1 91 ? 15.563 -4.546 0.051 1.00 97.38 91 LEU A N 1
ATOM 707 C CA . LEU A 1 91 ? 14.251 -4.941 -0.475 1.00 97.38 91 LEU A CA 1
ATOM 708 C C . LEU A 1 91 ? 13.961 -4.384 -1.879 1.00 97.38 91 LEU A C 1
ATOM 710 O O . LEU A 1 91 ? 12.941 -4.741 -2.468 1.00 97.38 91 LEU A O 1
ATOM 714 N N . LYS A 1 92 ? 14.835 -3.526 -2.421 1.00 98.12 92 LYS A N 1
ATOM 715 C CA . LYS A 1 92 ? 14.679 -2.846 -3.715 1.00 98.12 92 LYS A CA 1
ATOM 716 C C . LYS A 1 92 ? 14.314 -3.814 -4.836 1.00 98.12 92 LYS A C 1
ATOM 718 O O . LYS A 1 92 ? 13.289 -3.630 -5.486 1.00 98.12 92 LYS A O 1
ATOM 723 N N . ASP A 1 93 ? 15.123 -4.851 -5.044 1.00 98.38 93 ASP A N 1
ATOM 724 C CA . ASP A 1 93 ? 14.921 -5.772 -6.166 1.00 98.38 93 ASP A CA 1
ATOM 725 C C . ASP A 1 93 ? 13.635 -6.585 -6.004 1.00 98.38 93 ASP A C 1
ATOM 727 O O . ASP A 1 93 ? 12.951 -6.867 -6.985 1.00 98.38 93 ASP A O 1
ATOM 731 N N . THR A 1 94 ? 13.260 -6.917 -4.765 1.00 98.44 94 THR A N 1
ATOM 732 C CA . THR A 1 94 ? 11.979 -7.569 -4.466 1.00 98.44 94 THR A CA 1
ATOM 733 C C . THR A 1 94 ? 10.808 -6.659 -4.818 1.00 98.44 94 THR A C 1
ATOM 735 O O . THR A 1 94 ? 9.904 -7.096 -5.526 1.00 98.44 94 THR A O 1
ATOM 738 N N . LEU A 1 95 ? 10.845 -5.389 -4.408 1.00 98.50 95 LEU A N 1
ATOM 739 C CA . LEU A 1 95 ? 9.804 -4.415 -4.741 1.00 98.50 95 LEU A CA 1
ATOM 740 C C . LEU A 1 95 ? 9.694 -4.205 -6.256 1.00 98.50 95 LEU A C 1
ATOM 742 O O . LEU A 1 95 ? 8.588 -4.236 -6.790 1.00 98.50 95 LEU A O 1
ATOM 746 N N . ILE A 1 96 ? 10.819 -4.062 -6.963 1.00 98.56 96 ILE A N 1
ATOM 747 C CA . ILE A 1 96 ? 10.840 -3.926 -8.427 1.00 98.56 96 ILE A CA 1
ATOM 748 C C . ILE A 1 96 ? 10.224 -5.157 -9.101 1.00 98.56 96 ILE A C 1
ATOM 750 O O . ILE A 1 96 ? 9.379 -5.010 -9.985 1.00 98.56 96 ILE A O 1
ATOM 754 N N . ARG A 1 97 ? 10.605 -6.371 -8.679 1.00 98.50 97 ARG A N 1
ATOM 755 C CA . ARG A 1 97 ? 10.049 -7.616 -9.233 1.00 98.50 97 ARG A CA 1
ATOM 756 C C . ARG A 1 97 ? 8.549 -7.753 -8.976 1.00 98.50 97 ARG A C 1
ATOM 758 O O . ARG A 1 97 ? 7.841 -8.213 -9.861 1.00 98.50 97 ARG A O 1
ATOM 765 N N . GLN A 1 98 ? 8.079 -7.368 -7.790 1.00 98.00 98 GLN A N 1
ATOM 766 C CA . GLN A 1 98 ? 6.674 -7.510 -7.398 1.00 98.00 98 GLN A CA 1
ATOM 767 C C . GLN A 1 98 ? 5.765 -6.447 -8.023 1.00 98.00 98 GLN A C 1
ATOM 769 O O . GLN A 1 98 ? 4.616 -6.742 -8.332 1.00 98.00 98 GLN A O 1
ATOM 774 N N . THR A 1 99 ? 6.257 -5.217 -8.198 1.00 98.38 99 THR A N 1
ATOM 775 C CA . THR A 1 99 ? 5.390 -4.065 -8.508 1.00 98.38 99 THR A CA 1
ATOM 776 C C . THR A 1 99 ? 5.653 -3.420 -9.867 1.00 98.38 99 THR A C 1
ATOM 778 O O . THR A 1 99 ? 4.772 -2.741 -10.387 1.00 98.38 99 THR A O 1
ATOM 781 N N . GLY A 1 100 ? 6.831 -3.615 -10.472 1.00 98.25 100 GLY A N 1
ATOM 782 C CA . GLY A 1 100 ? 7.162 -3.065 -11.789 1.00 98.25 100 GLY A CA 1
ATOM 783 C C . GLY A 1 100 ? 8.542 -2.404 -11.884 1.00 98.25 100 GLY A C 1
ATOM 784 O O . GLY A 1 100 ? 9.105 -1.901 -10.906 1.00 98.25 100 GLY A O 1
ATOM 785 N N . ARG A 1 101 ? 9.083 -2.386 -13.110 1.00 97.88 101 ARG A N 1
ATOM 786 C CA . ARG A 1 101 ? 10.442 -1.902 -13.420 1.00 97.88 101 ARG A CA 1
ATOM 787 C C . ARG A 1 101 ? 10.595 -0.393 -13.258 1.00 97.88 101 ARG A C 1
ATOM 789 O O . ARG A 1 101 ? 11.573 0.066 -12.673 1.00 97.88 101 ARG A O 1
ATOM 796 N N . ASP A 1 102 ? 9.624 0.371 -13.729 1.00 97.81 102 ASP A N 1
ATOM 797 C CA . ASP A 1 102 ? 9.626 1.831 -13.691 1.00 97.81 102 ASP A CA 1
ATOM 798 C C . ASP A 1 102 ? 8.587 2.385 -12.688 1.00 97.81 102 ASP A C 1
ATOM 800 O O . ASP A 1 102 ? 7.659 1.666 -12.297 1.00 97.81 102 ASP A O 1
ATOM 804 N N . PRO A 1 103 ? 8.738 3.645 -12.235 1.00 97.81 103 PRO A N 1
ATOM 805 C CA . PRO A 1 103 ? 7.826 4.254 -11.263 1.00 97.81 103 PRO A CA 1
ATOM 806 C C . PRO A 1 103 ? 6.354 4.290 -11.700 1.00 97.81 103 PRO A C 1
ATOM 808 O O . PRO A 1 103 ? 5.463 4.179 -10.853 1.00 97.81 103 PRO A O 1
ATOM 811 N N . ASP A 1 104 ? 6.075 4.434 -12.998 1.00 98.19 104 ASP A N 1
ATOM 812 C CA . ASP A 1 104 ? 4.703 4.504 -13.504 1.00 98.19 104 ASP A CA 1
ATOM 813 C C . ASP A 1 104 ? 4.026 3.134 -13.426 1.00 98.19 104 ASP A C 1
ATOM 815 O O . ASP A 1 104 ? 2.907 3.036 -12.914 1.00 98.19 104 ASP A O 1
ATOM 819 N N . SER A 1 105 ? 4.729 2.067 -13.816 1.00 98.44 105 SER A N 1
ATOM 820 C CA . SER A 1 105 ? 4.271 0.683 -13.655 1.00 98.44 105 SER A CA 1
ATOM 821 C C . SER A 1 105 ? 3.935 0.359 -12.196 1.00 98.44 105 SER A C 1
ATOM 823 O O . SER A 1 105 ? 2.875 -0.208 -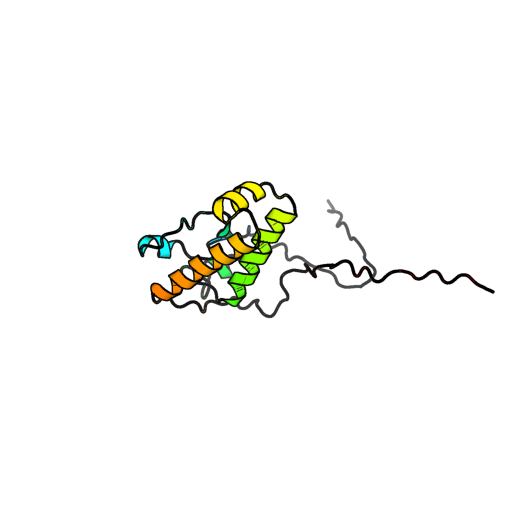11.925 1.00 98.44 105 SER A O 1
ATOM 825 N N . ARG A 1 106 ? 4.777 0.783 -11.243 1.00 98.38 106 ARG A N 1
ATOM 826 C CA . ARG A 1 106 ? 4.547 0.565 -9.801 1.00 98.38 106 ARG A CA 1
ATOM 827 C C . ARG A 1 106 ? 3.356 1.349 -9.263 1.00 98.38 106 ARG A C 1
ATOM 829 O O . ARG A 1 106 ? 2.545 0.810 -8.508 1.00 98.38 106 ARG A O 1
ATOM 836 N N . ARG A 1 107 ? 3.197 2.608 -9.687 1.00 97.94 107 ARG A N 1
ATOM 837 C CA . ARG A 1 107 ? 2.007 3.413 -9.363 1.00 97.94 107 ARG A CA 1
ATOM 838 C C . ARG A 1 107 ? 0.739 2.755 -9.906 1.00 97.94 107 ARG A C 1
ATOM 840 O O . ARG A 1 107 ? -0.253 2.652 -9.189 1.00 97.94 107 ARG A O 1
ATOM 847 N N . MET A 1 108 ? 0.769 2.293 -11.156 1.00 98.25 108 MET A N 1
ATOM 848 C CA . MET A 1 108 ? -0.365 1.613 -11.782 1.00 98.25 108 MET A CA 1
ATOM 849 C C . MET A 1 108 ? -0.688 0.278 -11.111 1.00 98.25 108 MET A C 1
ATOM 851 O O . MET A 1 108 ? -1.863 -0.050 -10.977 1.00 98.25 108 MET A O 1
ATOM 855 N N . PHE A 1 109 ? 0.320 -0.477 -10.670 1.00 98.19 109 PHE A N 1
ATOM 856 C CA . PHE A 1 109 ? 0.129 -1.699 -9.892 1.00 98.19 109 PHE A CA 1
ATOM 857 C C . PHE A 1 109 ? -0.683 -1.426 -8.616 1.00 98.19 109 PHE A C 1
ATOM 859 O O . PHE A 1 109 ? -1.737 -2.033 -8.425 1.00 98.19 109 PHE A O 1
ATOM 866 N N . LEU A 1 110 ? -0.267 -0.446 -7.801 1.00 97.31 110 LEU A N 1
ATOM 867 C CA . LEU A 1 110 ? -0.991 -0.070 -6.579 1.00 97.31 110 LEU A CA 1
ATOM 868 C C . LEU A 1 110 ? -2.399 0.455 -6.873 1.00 97.31 110 LEU A C 1
ATOM 870 O O . LEU A 1 110 ? -3.343 0.107 -6.167 1.00 97.31 110 LEU A O 1
ATOM 874 N N . LYS A 1 111 ? -2.560 1.250 -7.939 1.00 95.81 111 LYS A N 1
ATOM 875 C CA . LYS A 1 111 ? -3.879 1.737 -8.358 1.00 95.81 111 LYS A CA 1
ATOM 876 C C . LYS A 1 111 ? -4.817 0.583 -8.724 1.00 95.81 111 LYS A C 1
ATOM 878 O O . LYS A 1 111 ? -5.961 0.580 -8.292 1.00 95.81 111 LYS A O 1
ATOM 883 N N . ARG A 1 112 ? -4.348 -0.410 -9.486 1.00 95.88 112 ARG A N 1
ATOM 884 C CA . ARG A 1 112 ? -5.165 -1.578 -9.858 1.00 95.88 112 ARG A CA 1
ATOM 885 C C . ARG A 1 112 ? -5.558 -2.412 -8.642 1.00 95.88 112 ARG A C 1
ATOM 887 O O . ARG A 1 112 ? -6.705 -2.837 -8.558 1.00 95.88 112 ARG A O 1
ATOM 894 N N . ALA A 1 113 ? -4.630 -2.617 -7.703 1.00 95.06 113 ALA A N 1
ATOM 895 C CA . ALA A 1 113 ? -4.933 -3.283 -6.438 1.00 95.06 113 ALA A CA 1
ATOM 896 C C . ALA A 1 113 ? -6.029 -2.525 -5.669 1.00 95.06 113 ALA A C 1
ATOM 898 O O . ALA A 1 113 ? -6.999 -3.126 -5.217 1.00 95.06 113 ALA A O 1
ATOM 899 N N . TRP A 1 114 ? -5.925 -1.197 -5.601 1.00 94.62 114 TRP A N 1
ATOM 900 C CA . TRP A 1 114 ? -6.935 -0.347 -4.977 1.00 94.62 114 TRP A CA 1
ATOM 901 C C . TRP A 1 114 ? -8.306 -0.434 -5.662 1.00 94.62 114 TRP A C 1
ATOM 903 O O . TRP A 1 114 ? -9.312 -0.668 -4.994 1.00 94.62 114 TRP A O 1
ATOM 913 N N . ASP A 1 115 ? -8.354 -0.298 -6.990 1.00 92.88 115 ASP A N 1
ATOM 914 C CA . ASP A 1 115 ? -9.599 -0.369 -7.767 1.00 92.88 115 ASP A CA 1
ATOM 915 C C . ASP A 1 115 ? -10.319 -1.722 -7.545 1.00 92.88 115 ASP A C 1
ATOM 917 O O . ASP A 1 115 ? -11.548 -1.775 -7.470 1.00 92.88 115 ASP A O 1
ATOM 921 N N . MET A 1 116 ? -9.559 -2.809 -7.358 1.00 91.00 116 MET A N 1
ATOM 922 C CA . MET A 1 116 ? -10.089 -4.145 -7.064 1.00 91.00 116 MET A CA 1
ATOM 923 C C . MET A 1 116 ? -10.682 -4.274 -5.652 1.00 91.00 116 MET A C 1
ATOM 925 O O . MET A 1 116 ? -11.589 -5.068 -5.433 1.00 91.00 116 MET A O 1
ATOM 929 N N . VAL A 1 117 ? -10.231 -3.489 -4.671 1.00 91.00 117 VAL A N 1
ATOM 930 C CA . VAL A 1 117 ? -10.916 -3.458 -3.366 1.00 91.00 117 VAL A CA 1
ATOM 931 C C . VAL A 1 117 ? -12.327 -2.890 -3.521 1.00 91.00 117 VAL A C 1
ATOM 933 O O . VAL A 1 117 ? -13.272 -3.406 -2.921 1.00 91.00 117 VAL A O 1
ATOM 936 N N . GLY A 1 118 ? -12.480 -1.870 -4.371 1.00 85.31 118 GLY A N 1
ATOM 937 C CA . GLY A 1 118 ? -13.775 -1.264 -4.674 1.00 85.31 118 GLY A CA 1
ATOM 938 C C . GLY A 1 118 ? -14.774 -2.253 -5.282 1.00 85.31 118 GLY A C 1
ATOM 939 O O . GLY A 1 118 ? -15.948 -2.232 -4.917 1.00 85.31 118 GLY A O 1
ATOM 940 N N . SER A 1 119 ? -14.320 -3.174 -6.141 1.00 85.44 119 SER A N 1
ATOM 941 C CA . SER A 1 119 ? -15.195 -4.195 -6.741 1.00 85.44 119 SER A CA 1
ATOM 942 C C . SER A 1 119 ? -15.693 -5.242 -5.734 1.00 85.44 119 SER A C 1
ATOM 944 O O . SER A 1 119 ? -16.734 -5.855 -5.961 1.00 85.44 119 SER A O 1
ATOM 946 N N . LEU A 1 120 ? -15.018 -5.400 -4.590 1.00 83.94 120 LEU A N 1
ATOM 947 C CA . LEU A 1 120 ? -15.404 -6.319 -3.512 1.00 83.94 120 LEU A CA 1
ATOM 948 C C . LEU A 1 120 ? -16.369 -5.696 -2.484 1.00 83.94 120 LEU A C 1
ATOM 950 O O . LEU A 1 120 ? -16.710 -6.352 -1.498 1.00 83.94 120 LEU A O 1
ATOM 954 N N . SER A 1 121 ? -16.816 -4.448 -2.695 1.00 76.19 121 SER A N 1
ATOM 955 C CA . SER A 1 121 ? -17.747 -3.722 -1.807 1.00 76.19 121 SER A CA 1
ATOM 956 C C . SER A 1 121 ? -17.283 -3.641 -0.344 1.00 76.19 121 SER A C 1
ATOM 958 O O . SER A 1 121 ? -18.079 -3.717 0.594 1.00 76.19 121 SER A O 1
ATOM 960 N N . ILE A 1 122 ? -15.974 -3.488 -0.136 1.00 79.69 122 ILE A N 1
ATOM 961 C CA . ILE A 1 122 ? -15.362 -3.325 1.187 1.00 79.69 122 ILE A CA 1
ATOM 962 C C . ILE A 1 122 ? -15.192 -1.838 1.479 1.00 79.69 122 ILE A C 1
ATOM 964 O O . ILE A 1 122 ? -14.718 -1.085 0.631 1.00 79.69 122 ILE A O 1
ATOM 968 N N . LYS A 1 123 ? -15.568 -1.407 2.688 1.00 78.19 123 LYS A N 1
ATOM 969 C CA . LYS A 1 123 ? -15.345 -0.024 3.124 1.00 78.19 123 LYS A CA 1
ATOM 970 C C . LYS A 1 123 ? -13.848 0.257 3.274 1.00 78.19 123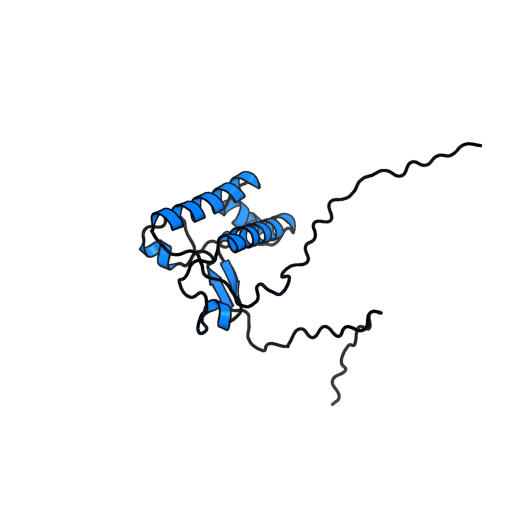 LYS A C 1
ATOM 972 O O . LYS A 1 123 ? -13.123 -0.516 3.898 1.00 78.19 123 LYS A O 1
ATOM 977 N N . THR A 1 124 ? -13.412 1.377 2.704 1.00 80.81 124 THR A N 1
ATOM 978 C CA . THR A 1 124 ? -12.017 1.844 2.690 1.00 80.81 124 THR A CA 1
ATOM 979 C C . THR A 1 124 ? -11.895 3.199 3.393 1.00 80.81 124 THR A C 1
ATOM 981 O O . THR A 1 124 ? -11.551 4.209 2.775 1.00 80.81 124 THR A O 1
ATOM 984 N N . ASP A 1 125 ? -12.281 3.264 4.664 1.00 86.94 125 ASP A N 1
ATOM 985 C CA . ASP A 1 125 ? -12.398 4.511 5.429 1.00 86.94 125 ASP A CA 1
ATOM 986 C C . ASP A 1 125 ? -11.644 4.493 6.761 1.00 86.94 125 ASP A C 1
ATOM 988 O O . ASP A 1 125 ? -11.718 5.470 7.508 1.00 86.94 125 ASP A O 1
ATOM 992 N N . TRP A 1 126 ? -10.862 3.442 7.043 1.00 91.88 126 TRP A N 1
ATOM 993 C CA . TRP A 1 126 ? -10.096 3.396 8.282 1.00 91.88 126 TRP A CA 1
ATOM 994 C C . TRP A 1 126 ? -9.020 4.488 8.314 1.00 91.88 126 TRP A C 1
ATOM 996 O O . TRP A 1 126 ? -8.270 4.694 7.349 1.00 91.88 126 TRP A O 1
ATOM 1006 N N . ARG A 1 127 ? -8.938 5.190 9.447 1.00 89.06 127 ARG A N 1
ATOM 1007 C CA . ARG A 1 127 ? -7.993 6.280 9.702 1.00 89.06 127 ARG A CA 1
ATOM 1008 C C . ARG A 1 127 ? -7.414 6.142 11.100 1.00 89.06 127 ARG A C 1
ATOM 1010 O O . ARG A 1 127 ? -8.145 5.865 12.044 1.00 89.06 127 ARG A O 1
ATOM 1017 N N . THR A 1 128 ? -6.111 6.385 11.229 1.00 80.06 128 THR A N 1
ATOM 1018 C CA . THR A 1 128 ? -5.488 6.521 12.550 1.00 80.06 128 THR A CA 1
ATOM 1019 C C . THR A 1 128 ? -5.875 7.864 13.188 1.00 80.06 128 THR A C 1
ATOM 1021 O O . THR A 1 128 ? -5.926 8.871 12.476 1.00 80.06 128 THR A O 1
ATOM 1024 N N . PRO A 1 129 ? -6.077 7.931 14.515 1.00 62.75 129 PRO A N 1
ATOM 1025 C CA . PRO A 1 129 ? -6.209 9.198 15.238 1.00 62.75 129 PRO A CA 1
ATOM 1026 C C . PRO A 1 129 ? -4.981 10.117 15.100 1.00 62.75 129 PRO A C 1
ATOM 1028 O O . PRO A 1 129 ? -5.077 11.317 15.327 1.00 62.75 129 PRO A O 1
ATOM 1031 N N . GLU A 1 130 ? -3.817 9.577 14.719 1.00 59.56 130 GLU A N 1
ATOM 1032 C CA . GLU A 1 130 ? -2.545 10.313 14.651 1.00 59.56 130 GLU A CA 1
ATOM 1033 C C . GLU A 1 130 ? -2.356 11.154 13.366 1.00 59.56 130 GLU A C 1
ATOM 1035 O O . GLU A 1 130 ? -1.308 11.770 13.188 1.00 59.56 130 GLU A O 1
ATOM 1040 N N . GLN A 1 131 ? -3.356 11.246 12.473 1.00 53.25 131 GLN A N 1
ATOM 1041 C CA . GLN A 1 131 ? -3.256 12.051 11.237 1.00 53.25 131 GLN A CA 1
ATOM 1042 C C . GLN A 1 131 ? -3.003 13.560 11.471 1.00 53.25 131 GLN A C 1
ATOM 1044 O O . GLN A 1 131 ? -2.605 14.245 10.531 1.00 53.25 131 GLN A O 1
ATOM 1049 N N . ASP A 1 132 ? -3.150 14.062 12.702 1.00 42.44 132 ASP A N 1
ATOM 1050 C CA . ASP A 1 132 ? -2.796 15.439 13.087 1.00 42.44 132 ASP A CA 1
ATOM 1051 C C . ASP A 1 132 ? -1.296 15.648 13.366 1.00 42.44 132 ASP A C 1
ATOM 1053 O O . ASP A 1 132 ? -0.863 16.758 13.690 1.00 42.44 132 ASP A O 1
ATOM 1057 N N . ARG A 1 133 ? -0.464 14.606 13.239 1.00 47.50 133 ARG A N 1
ATOM 1058 C CA . ARG A 1 133 ? 0.995 14.733 13.332 1.00 47.50 133 ARG A CA 1
ATOM 1059 C C . ARG A 1 133 ? 1.621 14.532 11.954 1.00 47.50 133 ARG A C 1
ATOM 1061 O O . ARG A 1 133 ? 1.351 13.524 11.306 1.00 47.50 133 ARG A O 1
ATOM 1068 N N . PRO A 1 134 ? 2.472 15.458 11.477 1.00 38.03 134 PRO A N 1
ATOM 1069 C CA . PRO A 1 134 ? 3.134 15.301 10.190 1.00 38.03 134 PRO A CA 1
ATOM 1070 C C . PRO A 1 134 ? 4.096 14.110 10.259 1.00 38.03 134 PRO A C 1
ATOM 1072 O O . PRO A 1 134 ? 5.175 14.202 10.845 1.00 38.03 134 PRO A O 1
ATOM 1075 N N . VAL A 1 135 ? 3.704 12.979 9.673 1.00 48.38 135 VAL A N 1
ATOM 1076 C CA . VAL A 1 135 ? 4.568 11.804 9.552 1.00 48.38 135 VAL A CA 1
ATOM 1077 C C . VAL A 1 135 ? 5.338 11.902 8.234 1.00 48.38 135 VAL A C 1
ATOM 1079 O O . VAL A 1 135 ? 4.751 12.006 7.160 1.00 48.38 135 VAL A O 1
ATOM 1082 N N . PHE A 1 136 ? 6.664 11.847 8.361 1.00 40.19 136 PHE A N 1
ATOM 1083 C CA . PHE A 1 136 ? 7.708 11.900 7.332 1.00 40.19 136 PHE A CA 1
ATOM 1084 C C . PHE A 1 136 ? 8.116 13.282 6.810 1.00 40.19 136 PHE A C 1
ATOM 1086 O O . PHE A 1 136 ? 7.669 13.781 5.779 1.00 40.19 136 PHE A O 1
ATOM 1093 N N . GLY A 1 137 ? 9.162 13.801 7.461 1.00 35.72 137 GLY A N 1
ATOM 1094 C CA . GLY A 1 137 ? 10.209 14.569 6.802 1.00 35.72 137 GLY A CA 1
ATOM 1095 C C . GLY A 1 137 ? 10.900 13.726 5.729 1.00 35.72 137 GLY A C 1
ATOM 1096 O O . GLY A 1 137 ? 11.957 13.149 5.945 1.00 35.72 137 GLY A O 1
ATOM 1097 N N . CYS A 1 138 ? 10.301 13.686 4.549 1.00 34.28 138 CYS A N 1
ATOM 1098 C CA . CYS A 1 138 ? 11.051 13.701 3.307 1.00 34.28 138 CYS A CA 1
ATOM 1099 C C . CYS A 1 138 ? 10.412 14.792 2.453 1.00 34.28 138 CYS A C 1
ATOM 1101 O O . CYS A 1 138 ? 9.600 14.533 1.569 1.00 34.28 138 CYS A O 1
ATOM 1103 N N . LEU A 1 139 ? 10.735 16.045 2.785 1.00 29.28 139 LEU A N 1
ATOM 1104 C CA . LEU A 1 139 ? 10.616 17.114 1.808 1.00 29.28 139 LEU A CA 1
ATOM 1105 C C . LEU A 1 139 ? 11.514 16.680 0.639 1.00 29.28 139 LEU A C 1
ATOM 1107 O O . LEU A 1 139 ? 12.703 16.440 0.881 1.00 29.28 139 LEU A O 1
ATOM 1111 N N . PRO A 1 140 ? 11.006 16.515 -0.592 1.00 34.66 140 PRO A N 1
ATOM 1112 C CA . PRO A 1 140 ? 11.892 16.313 -1.716 1.00 34.66 140 PRO A CA 1
ATOM 1113 C C . PRO A 1 140 ? 12.721 17.591 -1.825 1.00 34.66 140 PRO A C 1
ATOM 1115 O O . PRO A 1 140 ? 12.216 18.640 -2.224 1.00 34.66 140 PRO A O 1
ATOM 1118 N N . LEU A 1 141 ? 13.998 17.515 -1.451 1.00 32.12 141 LEU A N 1
ATOM 1119 C CA . LEU A 1 141 ? 14.994 18.433 -1.976 1.00 32.12 141 LEU A CA 1
ATOM 1120 C C . LEU A 1 141 ? 15.091 18.130 -3.471 1.00 32.12 141 LEU A C 1
ATOM 1122 O O . LEU A 1 141 ? 15.956 17.388 -3.926 1.00 32.12 141 LEU A O 1
ATOM 1126 N N . LEU A 1 142 ? 14.150 18.678 -4.238 1.00 31.16 142 LEU A N 1
ATOM 1127 C CA . LEU A 1 142 ? 14.414 18.999 -5.626 1.00 31.16 142 LEU A CA 1
ATOM 1128 C C . LEU A 1 142 ? 15.626 19.939 -5.603 1.00 31.16 142 LEU A C 1
ATOM 1130 O O . LEU A 1 142 ? 15.578 20.950 -4.895 1.00 31.16 142 LEU A O 1
ATOM 1134 N N . PRO A 1 143 ? 16.718 19.640 -6.322 1.00 32.47 143 PRO A N 1
ATOM 1135 C CA . PRO A 1 143 ? 17.762 20.625 -6.500 1.00 32.47 143 PRO A CA 1
ATOM 1136 C C . PRO A 1 143 ? 17.145 21.776 -7.294 1.00 32.47 143 PRO A C 1
ATOM 1138 O O . PRO A 1 143 ? 16.854 21.646 -8.483 1.00 32.47 143 PRO A O 1
ATOM 1141 N N . THR A 1 144 ? 16.932 22.917 -6.644 1.00 37.03 144 THR A N 1
ATOM 1142 C CA . THR A 1 144 ? 16.755 24.178 -7.354 1.00 37.03 144 THR A CA 1
ATOM 1143 C C . THR A 1 144 ? 18.100 24.534 -7.979 1.00 37.03 144 THR A C 1
ATOM 1145 O O . THR A 1 144 ? 18.881 25.326 -7.461 1.00 37.03 144 THR A O 1
ATOM 1148 N N . HIS A 1 145 ? 18.401 23.930 -9.129 1.00 40.66 145 HIS A N 1
ATOM 1149 C CA . HIS A 1 145 ? 19.350 24.518 -10.060 1.00 40.66 145 HIS A CA 1
ATOM 1150 C C . HIS A 1 145 ? 18.702 25.774 -10.657 1.00 40.66 145 HIS A C 1
ATOM 1152 O O . HIS A 1 145 ? 18.132 25.752 -11.741 1.00 40.66 145 HIS A O 1
ATOM 1158 N N . ALA A 1 146 ? 18.799 26.885 -9.928 1.00 39.22 146 ALA A N 1
ATOM 1159 C CA . ALA A 1 146 ? 18.778 28.218 -10.508 1.00 39.22 146 ALA A CA 1
ATOM 1160 C C . ALA A 1 146 ? 20.192 28.782 -10.342 1.00 39.22 146 ALA A C 1
ATOM 1162 O O . ALA A 1 146 ? 20.695 28.952 -9.232 1.00 39.22 146 ALA A O 1
ATOM 1163 N N . GLY A 1 147 ? 20.873 28.926 -11.476 1.00 35.38 147 GLY A N 1
ATOM 1164 C CA . GLY A 1 147 ? 22.300 29.188 -11.567 1.00 35.38 147 GLY A CA 1
ATOM 1165 C C . GLY A 1 147 ? 22.737 30.489 -10.901 1.00 35.38 147 GLY A C 1
ATOM 1166 O O . GLY A 1 147 ? 22.085 31.526 -10.990 1.00 35.38 147 GLY A O 1
ATOM 1167 N N . ARG A 1 148 ? 23.926 30.423 -10.302 1.00 41.56 148 ARG A N 1
ATOM 1168 C CA . ARG A 1 148 ? 24.783 31.579 -10.057 1.00 41.56 148 ARG A CA 1
ATOM 1169 C C . ARG A 1 148 ? 25.116 32.206 -11.417 1.00 41.56 148 ARG A C 1
ATOM 1171 O O . ARG A 1 148 ? 25.865 31.610 -12.186 1.00 41.56 148 ARG A O 1
ATOM 1178 N N . ARG A 1 149 ? 24.593 33.398 -11.712 1.00 40.38 149 ARG A N 1
ATOM 1179 C CA . ARG A 1 149 ? 25.279 34.320 -12.626 1.00 40.38 149 ARG A CA 1
ATOM 1180 C C . ARG A 1 149 ? 26.350 35.023 -11.807 1.00 40.38 149 ARG A C 1
ATOM 1182 O O . ARG A 1 149 ? 26.052 35.858 -10.963 1.00 40.38 149 ARG A O 1
ATOM 1189 N N . SER A 1 150 ? 27.592 34.616 -12.023 1.00 45.50 150 SER A N 1
ATOM 1190 C CA . SER A 1 150 ? 28.730 35.513 -11.890 1.00 45.50 150 SER A CA 1
ATOM 1191 C C . SER A 1 150 ? 28.550 36.615 -12.929 1.00 45.50 150 SER A C 1
ATOM 1193 O O . SER A 1 150 ? 28.559 36.311 -14.123 1.00 45.50 150 SER A O 1
ATOM 1195 N N . ASP A 1 151 ? 28.358 37.851 -12.484 1.00 42.84 151 ASP A N 1
ATOM 1196 C CA . ASP A 1 151 ? 28.629 39.005 -13.329 1.00 42.84 151 ASP A CA 1
ATOM 1197 C C . ASP A 1 151 ? 29.890 39.673 -12.796 1.00 42.84 151 ASP A C 1
ATOM 1199 O O . ASP A 1 151 ? 29.935 40.212 -11.690 1.00 42.84 151 ASP A O 1
ATOM 1203 N N . SER A 1 152 ? 30.949 39.496 -13.567 1.00 41.91 152 SER A N 1
ATOM 1204 C CA . SER A 1 152 ? 32.168 40.269 -13.508 1.00 41.91 152 SER A CA 1
ATOM 1205 C C . SER A 1 152 ? 32.114 41.224 -14.689 1.00 41.91 152 SER A C 1
ATOM 1207 O O . SER A 1 152 ? 32.208 40.761 -15.826 1.00 41.91 152 SER A O 1
ATOM 1209 N N . ARG A 1 153 ? 32.006 42.530 -14.418 1.00 47.25 153 ARG A N 1
ATOM 1210 C CA . ARG A 1 153 ? 32.589 43.612 -15.226 1.00 47.25 153 ARG A CA 1
ATOM 1211 C C . ARG A 1 153 ? 32.387 44.982 -14.569 1.00 47.25 153 ARG A C 1
ATOM 1213 O O . ARG A 1 153 ? 31.272 45.313 -14.186 1.00 47.25 153 ARG A O 1
ATOM 1220 N N . GLU A 1 154 ? 33.520 45.689 -14.543 1.00 42.69 154 GLU A N 1
ATOM 1221 C CA . GLU A 1 154 ? 33.777 47.141 -14.443 1.00 42.69 154 GLU A CA 1
ATOM 1222 C C . GLU A 1 154 ? 33.420 47.887 -13.151 1.00 42.69 154 GLU A C 1
ATOM 1224 O O . GLU A 1 154 ? 32.232 48.131 -12.861 1.00 42.69 154 GLU A O 1
#

Secondary structure (DSSP, 8-state):
----------SS----------SPPEEEESS-GGGGGGT-SS-TTSGGGEEEE-HHHHHSTT--TTPPBPTHHHHHHHHHHHHHHHTT-TTHHHHHHHH-SSHHHHHHHHHHHHHHHHHTT----B--GGGGS---------------------

Sequence (154 aa):
MATRRAIVSTATGRSWSVPDSPQPADVDHFFSHVLMSRGFPVDLDGVWNVVLACRDCNRGDGGKMSAIPASTFLDQLRLRNEYLIWSHHPLKDTLIRQTGRDPDSRRMFLKRAWDMVGSLSIKTDWRTPEQDRPVFGCLPLLPTHAGRRSDSRE

pLDDT: mean 76.78, std 24.24, range [29.28, 98.56]

Radius of gyration: 20.91 Å; chains: 1; bounding box: 52×62×54 Å

Foldseek 3Di:
DDDDDDDPDDPPPDPDDPPPPVDFFDKAFLQAPVVVVVVQPADSVQPLGIDTHHCCQDPNDLHCPNAHAAPVCLVVSLVVLVCCLVVVHPCNVSSCVRQHVDSVSNNVSSVVSVVVVVVSVGDHHRDDPCPVDDPDPPPPPPPPPPDDPDDDDD